Protein AF-A0A7X6UHB0-F1 (afdb_monomer_lite)

Secondary structure (DSSP, 8-state):
-----PPP--SEEEEEEEE-GGGPEEEEEEE-SPPPTTHHHHHHTT----GGGGTS------

Foldseek 3Di:
DPPPDDDDDAQKDWDFPDADPPRRTWTWIAGPLDDDPCQVVCVVVVNDDPSCRNPDGDTDID

Sequence (62 aa):
MEKDIITLQDLFLFEQKGVGDKGRILGSFHPSGVLPKFMPELEAKGVNVPIKVFSETGGEVI

Radius of gyration: 16.12 Å; chains: 1; bounding box: 50×18×39 Å

pLDDT: mean 84.64, std 11.85, range [53.19, 96.12]

Structure (mmCIF, N/CA/C/O backbone):
data_AF-A0A7X6UHB0-F1
#
_entry.id   AF-A0A7X6UHB0-F1
#
loop_
_atom_site.group_PDB
_atom_site.id
_atom_site.type_symbol
_atom_site.label_atom_id
_atom_site.label_alt_id
_atom_site.label_comp_id
_atom_site.label_asym_id
_atom_site.label_entity_id
_atom_site.label_seq_id
_atom_site.pdbx_PDB_ins_code
_atom_site.Cartn_x
_atom_site.Cartn_y
_atom_site.Cartn_z
_atom_site.occupancy
_atom_site.B_iso_or_equiv
_atom_site.auth_seq_id
_atom_site.auth_comp_id
_atom_site.auth_asym_id
_atom_site.auth_atom_id
_atom_site.pdbx_PDB_model_num
ATOM 1 N N . MET A 1 1 ? 33.361 -5.195 -0.544 1.00 58.41 1 MET A N 1
ATOM 2 C CA . MET A 1 1 ? 32.043 -5.856 -0.621 1.00 58.41 1 MET A CA 1
ATOM 3 C C . MET A 1 1 ? 31.100 -5.052 0.256 1.00 58.41 1 MET A C 1
ATOM 5 O O . MET A 1 1 ? 31.085 -5.266 1.453 1.00 58.41 1 MET A O 1
ATOM 9 N N . GLU A 1 2 ? 30.421 -4.063 -0.322 1.00 61.53 2 GLU A N 1
ATOM 10 C CA . GLU A 1 2 ? 29.510 -3.144 0.383 1.00 61.53 2 GLU A CA 1
ATOM 11 C C . GLU A 1 2 ? 28.474 -2.613 -0.621 1.00 61.53 2 GLU A C 1
ATOM 13 O O . GLU A 1 2 ? 28.537 -1.447 -1.009 1.00 61.53 2 GLU A O 1
ATOM 18 N N . LYS A 1 3 ? 27.586 -3.457 -1.172 1.00 60.75 3 LYS A N 1
ATOM 19 C CA . LYS A 1 3 ? 26.562 -2.922 -2.092 1.00 60.75 3 LYS A CA 1
ATOM 20 C C . LYS A 1 3 ? 25.254 -3.686 -2.265 1.00 60.75 3 LYS A C 1
ATOM 22 O O . LYS A 1 3 ? 24.515 -3.350 -3.178 1.00 60.75 3 LYS A O 1
ATOM 27 N N . ASP A 1 4 ? 24.910 -4.595 -1.360 1.00 75.50 4 ASP A N 1
ATOM 28 C CA . ASP A 1 4 ? 23.599 -5.256 -1.396 1.00 75.50 4 ASP A CA 1
ATOM 29 C C . ASP A 1 4 ? 22.729 -4.798 -0.222 1.00 75.50 4 ASP A C 1
ATOM 31 O O . ASP A 1 4 ? 22.291 -5.589 0.609 1.00 75.50 4 ASP A O 1
ATOM 35 N N . ILE A 1 5 ? 22.498 -3.484 -0.122 1.00 81.75 5 ILE A N 1
ATOM 36 C CA . ILE A 1 5 ? 21.453 -2.971 0.770 1.00 81.75 5 ILE A CA 1
ATOM 37 C C . ILE A 1 5 ? 20.137 -3.046 -0.000 1.00 81.75 5 ILE A C 1
ATOM 39 O O . ILE A 1 5 ? 19.851 -2.200 -0.848 1.00 81.75 5 ILE A O 1
ATOM 43 N N . ILE A 1 6 ? 19.335 -4.066 0.299 1.00 82.62 6 ILE A N 1
ATOM 44 C CA . ILE A 1 6 ? 17.933 -4.105 -0.117 1.00 82.62 6 ILE A CA 1
ATOM 45 C C . ILE A 1 6 ? 17.175 -3.122 0.774 1.00 82.62 6 ILE A C 1
ATOM 47 O O . ILE A 1 6 ? 17.111 -3.300 1.990 1.00 82.62 6 ILE A O 1
ATOM 51 N N . THR A 1 7 ? 16.607 -2.079 0.175 1.00 84.44 7 THR A N 1
ATOM 52 C CA . THR A 1 7 ? 15.693 -1.174 0.868 1.00 84.44 7 THR A CA 1
ATOM 53 C C . THR A 1 7 ? 14.257 -1.623 0.642 1.00 84.44 7 THR A C 1
ATOM 55 O O . THR A 1 7 ? 13.864 -1.979 -0.469 1.00 84.44 7 THR A O 1
ATOM 58 N N . LEU A 1 8 ? 13.468 -1.609 1.713 1.00 89.94 8 LEU A N 1
ATOM 59 C CA . LEU A 1 8 ? 12.028 -1.823 1.649 1.00 89.94 8 LEU A CA 1
ATOM 60 C C . LEU A 1 8 ? 11.328 -0.467 1.674 1.00 89.94 8 L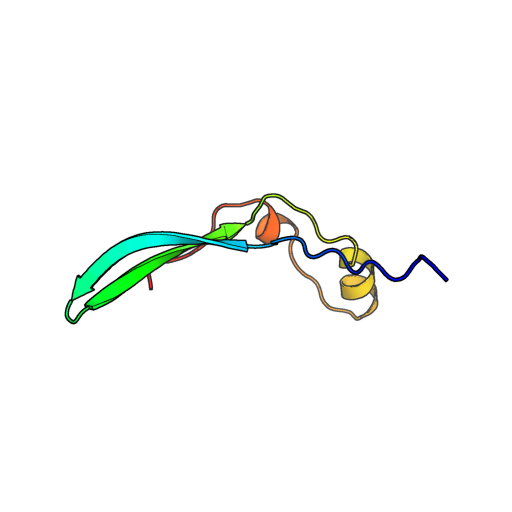EU A C 1
ATOM 62 O O . LEU A 1 8 ? 11.783 0.464 2.339 1.00 89.94 8 LEU A O 1
ATOM 66 N N . GLN A 1 9 ? 10.232 -0.366 0.933 1.00 88.56 9 GLN A N 1
ATOM 67 C CA . GLN A 1 9 ? 9.376 0.808 0.919 1.00 88.56 9 GLN A CA 1
ATOM 68 C C . GLN A 1 9 ? 7.924 0.348 0.912 1.00 88.56 9 GLN A C 1
ATOM 70 O O . GLN A 1 9 ? 7.536 -0.470 0.076 1.00 88.56 9 GLN A O 1
ATOM 75 N N . ASP A 1 10 ? 7.131 0.878 1.837 1.00 91.19 10 ASP A N 1
ATOM 76 C CA . ASP A 1 10 ? 5.711 0.563 1.916 1.00 91.19 10 ASP A CA 1
ATOM 77 C C . ASP A 1 10 ? 4.971 1.185 0.731 1.00 91.19 10 ASP A C 1
ATOM 79 O O . ASP A 1 10 ? 5.137 2.368 0.427 1.00 91.19 10 ASP A O 1
ATOM 83 N N . LEU A 1 11 ? 4.138 0.386 0.064 1.00 91.31 11 LEU A N 1
ATOM 84 C CA . LEU A 1 11 ? 3.247 0.845 -1.009 1.00 91.31 11 LEU A CA 1
ATOM 85 C C . LEU A 1 11 ? 1.826 1.093 -0.501 1.00 91.31 11 LEU A C 1
ATOM 87 O O . LEU A 1 11 ? 1.133 1.971 -1.007 1.00 91.31 11 LEU A O 1
ATOM 91 N N . PHE A 1 12 ? 1.419 0.343 0.522 1.00 92.31 12 PHE A N 1
ATOM 92 C CA . PHE A 1 12 ? 0.130 0.469 1.183 1.00 92.31 12 PHE A CA 1
ATOM 93 C C . PHE A 1 12 ? 0.320 0.375 2.686 1.00 92.31 12 PHE A C 1
ATOM 95 O O . PHE A 1 12 ? 1.100 -0.443 3.172 1.00 92.31 12 PHE A O 1
ATOM 102 N N . LEU A 1 13 ? -0.431 1.192 3.408 1.00 91.62 13 LEU A N 1
ATOM 103 C CA . LEU A 1 13 ? -0.480 1.210 4.858 1.00 91.62 13 LEU A CA 1
ATOM 104 C C . LEU A 1 13 ? -1.882 0.808 5.297 1.00 91.62 13 LEU A C 1
ATOM 106 O O . LEU A 1 13 ? -2.870 1.241 4.706 1.00 91.62 13 LEU A O 1
ATOM 110 N N . PHE A 1 14 ? -1.967 -0.023 6.329 1.00 91.69 14 PHE A N 1
ATOM 111 C CA . PHE A 1 14 ? -3.239 -0.339 6.963 1.00 91.69 14 PHE A CA 1
ATOM 112 C C . PHE A 1 14 ? -3.529 0.675 8.066 1.00 91.69 14 PHE A C 1
ATOM 114 O O . PHE A 1 14 ? -2.714 0.864 8.970 1.00 91.69 14 PHE A O 1
ATOM 121 N N . GLU A 1 15 ? -4.704 1.292 8.017 1.00 90.00 15 GLU A N 1
ATOM 122 C CA . GLU A 1 15 ? -5.198 2.174 9.065 1.00 90.00 15 GLU A CA 1
ATOM 123 C C . GLU A 1 15 ? -6.324 1.477 9.832 1.00 90.00 15 GLU A C 1
ATOM 125 O O . GLU A 1 15 ? -7.424 1.274 9.310 1.00 90.00 15 GLU A O 1
ATOM 130 N N . GLN A 1 16 ? -6.051 1.118 11.088 1.00 91.75 16 GLN A N 1
ATOM 131 C CA . GLN A 1 16 ? -7.070 0.599 11.992 1.00 91.75 16 GLN A CA 1
ATOM 132 C C . GLN A 1 16 ? -8.016 1.726 12.419 1.00 91.75 16 GLN A C 1
ATOM 134 O O . GLN A 1 16 ? -7.600 2.703 13.037 1.00 91.75 16 GLN A O 1
ATOM 139 N N . LYS A 1 17 ? -9.310 1.540 12.160 1.00 90.19 17 LYS A N 1
ATOM 140 C CA . LYS A 1 17 ? -10.395 2.452 12.552 1.00 90.19 17 LYS A CA 1
ATOM 141 C C . LYS A 1 17 ? -11.114 2.017 13.827 1.00 90.19 17 LYS A C 1
ATOM 143 O O . LYS A 1 17 ? -11.787 2.828 14.454 1.00 90.19 17 LYS A O 1
ATOM 148 N N . GLY A 1 18 ? -10.986 0.752 14.227 1.00 91.19 18 GLY A N 1
ATOM 149 C CA . GLY A 1 18 ? -11.582 0.269 15.468 1.00 91.19 18 GLY A CA 1
ATOM 150 C C . GLY A 1 18 ? -11.527 -1.243 15.633 1.00 91.19 18 GLY A C 1
ATOM 151 O O . GLY A 1 18 ? -10.745 -1.936 14.980 1.00 91.19 18 GLY A O 1
ATOM 152 N N . VAL A 1 19 ? -12.369 -1.744 16.534 1.00 93.69 19 VAL A N 1
ATOM 153 C CA . VAL A 1 19 ? -12.587 -3.174 16.766 1.00 93.69 19 VAL A CA 1
ATOM 154 C C . VAL A 1 19 ? -14.090 -3.426 16.708 1.00 93.69 19 VAL A C 1
ATOM 156 O O . VAL A 1 19 ? -14.845 -2.861 17.495 1.00 93.69 19 VAL A O 1
ATOM 159 N N . GLY A 1 20 ? -14.517 -4.221 15.736 1.00 87.50 20 GLY A N 1
ATOM 160 C CA . GLY A 1 20 ? -15.898 -4.627 15.535 1.00 87.50 20 GLY A CA 1
ATOM 161 C C . GLY A 1 20 ? -16.274 -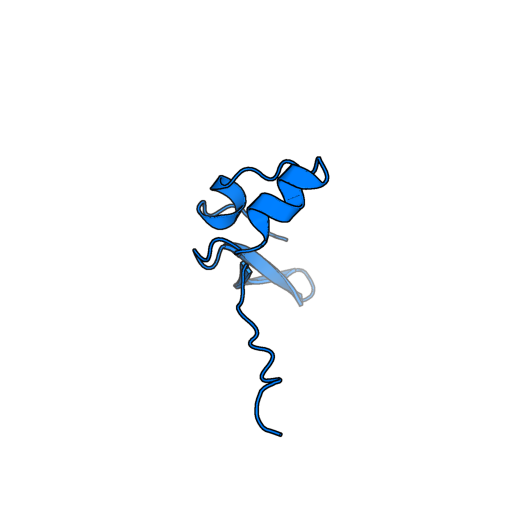5.856 16.356 1.00 87.50 20 GLY A C 1
ATOM 162 O O . GLY A 1 20 ? -15.506 -6.368 17.179 1.00 87.50 20 GLY A O 1
ATOM 163 N N . ASP A 1 21 ? -17.475 -6.365 16.094 1.00 88.62 21 ASP A N 1
ATOM 164 C CA . ASP A 1 21 ? -18.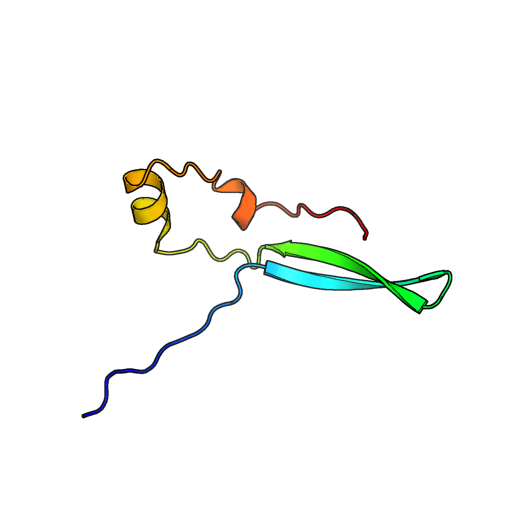031 -7.487 16.842 1.00 88.62 21 ASP A CA 1
ATOM 165 C C . ASP A 1 21 ? -17.119 -8.714 16.808 1.00 88.62 21 ASP A C 1
ATOM 167 O O . ASP A 1 21 ? -16.561 -9.083 15.765 1.00 88.62 21 ASP A O 1
ATOM 171 N N . LYS A 1 22 ? -17.024 -9.376 17.967 1.00 88.62 22 LYS A N 1
ATOM 172 C CA . LYS A 1 22 ? -16.186 -10.562 18.199 1.00 88.62 22 LYS A CA 1
ATOM 173 C C . LYS A 1 22 ? -14.679 -10.305 18.040 1.00 88.62 22 LYS A C 1
ATOM 175 O O . LYS A 1 22 ? -13.932 -11.242 17.779 1.00 88.62 22 LYS A O 1
ATOM 180 N N . GLY A 1 23 ? -14.228 -9.059 18.215 1.00 89.38 23 GLY A N 1
ATOM 181 C CA . GLY A 1 23 ? -12.802 -8.721 18.237 1.00 89.38 23 GLY A CA 1
ATOM 182 C C . GLY A 1 23 ? -12.165 -8.568 16.855 1.00 89.38 23 GLY A C 1
ATOM 183 O O . GLY A 1 23 ? -10.944 -8.634 16.740 1.00 89.38 23 GLY A O 1
ATOM 184 N N . ARG A 1 24 ? -12.965 -8.381 15.797 1.00 89.56 24 ARG A N 1
ATOM 185 C CA . ARG A 1 24 ? -12.437 -8.148 14.445 1.00 89.56 24 ARG A CA 1
ATOM 186 C C . ARG A 1 24 ? -11.862 -6.742 14.339 1.00 89.56 24 ARG A C 1
ATOM 188 O O . ARG A 1 24 ? -12.518 -5.785 14.728 1.00 89.56 24 ARG A O 1
ATOM 195 N N . ILE A 1 25 ? -10.650 -6.609 13.814 1.00 90.69 25 ILE A N 1
ATOM 196 C CA . ILE A 1 25 ? -10.041 -5.302 13.560 1.00 90.69 25 ILE A CA 1
ATOM 197 C C . ILE A 1 25 ? -10.743 -4.676 12.357 1.00 90.69 25 ILE A C 1
ATOM 199 O O . ILE A 1 25 ? -10.721 -5.264 11.282 1.00 90.69 25 ILE A O 1
ATOM 203 N N . LEU A 1 26 ? -11.327 -3.492 12.544 1.00 91.88 26 LEU A N 1
ATOM 204 C CA . LEU A 1 26 ? -11.893 -2.702 11.453 1.00 91.88 26 LEU A CA 1
ATOM 205 C C . LEU A 1 26 ? -10.839 -1.717 10.969 1.00 91.88 26 LEU A C 1
ATOM 207 O O . LEU A 1 26 ? -10.208 -1.035 11.782 1.00 91.88 26 LEU A O 1
ATOM 211 N N . GLY A 1 27 ? -10.675 -1.588 9.662 1.00 90.06 27 GLY A N 1
ATOM 212 C CA . GLY A 1 27 ? -9.728 -0.648 9.075 1.00 90.06 27 GLY A CA 1
ATOM 213 C C . GLY A 1 27 ? -9.735 -0.696 7.559 1.00 90.06 27 GLY A C 1
ATOM 214 O O . GLY A 1 27 ? -10.520 -1.429 6.961 1.00 90.06 27 GLY A O 1
ATOM 215 N N . SER A 1 28 ? -8.873 0.104 6.944 1.00 89.62 28 SER A N 1
ATOM 216 C CA . SER A 1 28 ? -8.737 0.163 5.489 1.00 89.62 28 SER A CA 1
ATOM 217 C C . SER A 1 28 ? -7.280 0.324 5.076 1.00 89.62 28 SER A C 1
ATOM 219 O O . SER A 1 28 ? -6.478 0.920 5.795 1.00 89.62 28 SER A O 1
ATOM 221 N N . PHE A 1 29 ? -6.933 -0.227 3.914 1.00 90.12 29 PHE A N 1
ATOM 222 C CA . PHE A 1 29 ? -5.641 0.027 3.287 1.00 90.12 29 PHE A CA 1
ATOM 223 C C . PHE A 1 29 ? -5.684 1.340 2.514 1.00 90.12 29 PHE A C 1
ATOM 225 O O . PHE A 1 29 ? -6.650 1.620 1.805 1.00 90.12 29 PHE A O 1
ATOM 232 N N . HIS A 1 30 ? -4.613 2.116 2.620 1.00 89.44 30 HIS A N 1
ATOM 233 C CA . HIS A 1 3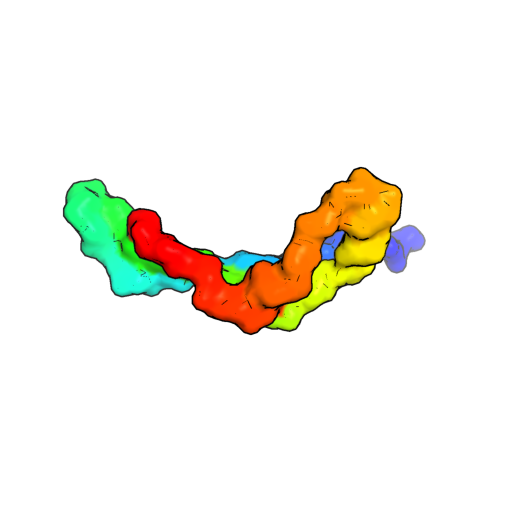0 ? -4.423 3.347 1.867 1.00 89.44 30 HIS A CA 1
ATOM 234 C C . HIS A 1 30 ? -3.051 3.324 1.196 1.00 89.44 30 HIS A C 1
ATOM 236 O O . HIS A 1 30 ? -2.094 2.821 1.796 1.00 89.44 30 HIS A O 1
ATOM 242 N N . PRO A 1 31 ? -2.921 3.836 -0.037 1.00 91.69 31 PRO A N 1
ATOM 243 C CA . PRO A 1 31 ? -1.620 3.930 -0.672 1.00 91.69 31 PRO A CA 1
ATOM 244 C C . PRO A 1 31 ? -0.707 4.878 0.110 1.00 91.69 31 PRO A C 1
ATOM 246 O O . PRO A 1 31 ? -1.152 5.891 0.647 1.00 91.69 31 PRO A O 1
ATOM 249 N N . SER A 1 32 ? 0.589 4.578 0.138 1.00 90.38 32 SER A N 1
ATOM 250 C CA . SER A 1 32 ? 1.599 5.438 0.771 1.00 90.38 32 SER A CA 1
ATOM 251 C C . SER A 1 32 ? 1.937 6.692 -0.050 1.00 90.38 32 SER A C 1
ATOM 253 O O . SER A 1 32 ? 2.710 7.535 0.400 1.00 90.38 32 SER A O 1
ATOM 255 N N . GLY A 1 33 ? 1.397 6.807 -1.270 1.00 87.31 33 GLY A N 1
ATOM 256 C CA . GLY A 1 33 ? 1.749 7.841 -2.249 1.00 87.31 33 GLY A CA 1
ATOM 257 C C . GLY A 1 33 ? 3.029 7.540 -3.038 1.00 87.31 33 GLY A C 1
ATOM 258 O O . GLY A 1 33 ? 3.457 8.351 -3.860 1.00 87.31 33 GLY A O 1
ATOM 259 N N . VAL A 1 34 ? 3.653 6.382 -2.810 1.00 89.75 34 VAL A N 1
ATOM 260 C CA . VAL A 1 34 ? 4.848 5.939 -3.534 1.00 89.75 34 VAL A CA 1
ATOM 261 C C . VAL A 1 34 ? 4.441 5.255 -4.835 1.00 89.75 34 VAL A C 1
ATOM 263 O O . VAL A 1 34 ? 3.783 4.217 -4.820 1.00 89.75 34 VAL A O 1
ATOM 266 N N . LEU A 1 35 ? 4.911 5.784 -5.968 1.00 88.88 35 LEU A N 1
ATOM 267 C CA . LEU A 1 35 ? 4.803 5.088 -7.247 1.00 88.88 35 LEU A CA 1
ATOM 268 C C . LEU A 1 35 ? 5.943 4.060 -7.389 1.00 88.88 35 LEU A C 1
ATOM 270 O O . LEU A 1 35 ? 7.116 4.447 -7.321 1.00 88.88 35 LEU A O 1
ATOM 274 N N . PRO A 1 36 ? 5.648 2.768 -7.618 1.00 89.81 36 PRO A N 1
ATOM 275 C CA . PRO A 1 36 ? 6.692 1.763 -7.755 1.00 89.81 36 PRO A CA 1
ATOM 276 C C . PRO A 1 36 ? 7.563 1.982 -8.996 1.00 89.81 36 PRO A C 1
ATOM 278 O O . PRO A 1 36 ? 7.072 2.240 -10.093 1.00 89.81 36 PRO A O 1
ATOM 281 N N . LYS A 1 37 ? 8.879 1.791 -8.859 1.00 89.81 37 LYS A N 1
ATOM 282 C CA . LYS A 1 37 ? 9.821 1.921 -9.989 1.00 89.81 37 LYS A CA 1
ATOM 283 C C . LYS A 1 37 ? 9.663 0.823 -11.047 1.00 89.81 37 LYS A C 1
ATOM 285 O O . LYS A 1 37 ? 10.063 1.022 -12.185 1.00 89.81 37 LYS A O 1
ATOM 290 N N . PHE A 1 38 ? 9.063 -0.309 -10.678 1.00 90.25 38 PHE A N 1
ATOM 291 C CA . PHE A 1 38 ? 8.842 -1.461 -11.556 1.00 90.25 38 PHE A CA 1
ATOM 292 C C . PHE A 1 38 ? 7.549 -1.367 -12.386 1.00 90.25 38 PHE A C 1
ATOM 294 O O . PHE A 1 38 ? 7.200 -2.325 -13.070 1.00 90.25 38 PHE A O 1
ATOM 301 N N . MET A 1 39 ? 6.823 -0.241 -12.352 1.00 92.25 39 MET A N 1
ATOM 302 C CA . MET A 1 39 ? 5.612 -0.057 -13.170 1.00 92.25 39 MET A CA 1
ATOM 303 C C . MET A 1 39 ? 5.846 -0.330 -14.671 1.00 92.25 39 MET A C 1
ATOM 305 O O . MET A 1 39 ? 5.071 -1.095 -15.244 1.00 92.25 39 MET A O 1
ATOM 309 N N . PRO A 1 40 ? 6.938 0.155 -15.305 1.00 91.94 40 PRO A N 1
ATOM 310 C CA . PRO A 1 40 ? 7.214 -0.160 -16.709 1.00 91.94 40 PRO A CA 1
ATOM 311 C C . PRO A 1 40 ? 7.470 -1.653 -16.959 1.00 91.94 40 PRO A C 1
ATOM 313 O O . PRO A 1 40 ? 7.157 -2.171 -18.026 1.00 91.94 40 PRO A O 1
ATOM 316 N N . GLU A 1 41 ? 8.026 -2.371 -15.977 1.00 94.12 41 GLU A N 1
ATOM 317 C CA . GLU A 1 41 ? 8.253 -3.817 -16.088 1.00 94.12 41 GLU A CA 1
ATOM 318 C C . GLU A 1 41 ? 6.942 -4.607 -16.037 1.00 94.12 41 GLU A C 1
ATOM 320 O O . GLU A 1 41 ? 6.823 -5.638 -16.700 1.00 94.12 41 GLU A O 1
ATOM 325 N N . LEU A 1 42 ? 5.959 -4.137 -15.260 1.00 92.12 42 LEU A N 1
ATOM 326 C CA . LEU A 1 42 ? 4.615 -4.713 -15.249 1.00 92.12 42 LEU A CA 1
ATOM 327 C C . LEU A 1 42 ? 3.940 -4.529 -16.607 1.00 92.12 42 LEU A C 1
ATOM 329 O O . LEU A 1 42 ? 3.459 -5.506 -17.182 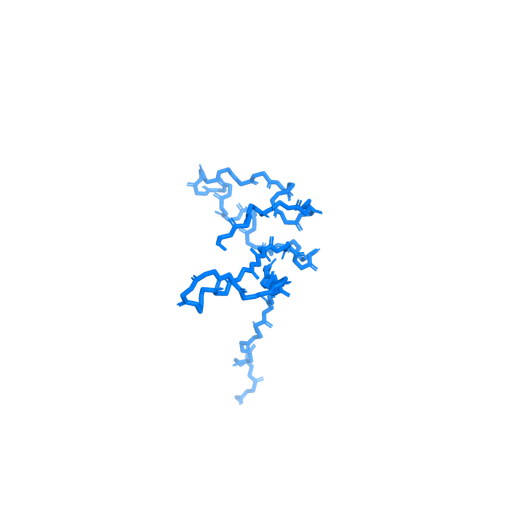1.00 92.12 42 LEU A O 1
ATOM 333 N N . GLU A 1 43 ? 3.989 -3.315 -17.156 1.00 92.00 43 GLU A N 1
ATOM 334 C CA . GLU A 1 43 ? 3.437 -3.010 -18.479 1.00 92.00 43 GLU A CA 1
ATOM 335 C C . GLU A 1 43 ? 4.099 -3.851 -19.578 1.00 92.00 43 GLU A C 1
ATOM 337 O O . GLU A 1 43 ? 3.402 -4.449 -20.399 1.00 92.00 43 GLU A O 1
ATOM 342 N N . ALA A 1 44 ? 5.430 -3.986 -19.552 1.00 95.19 44 ALA A N 1
ATOM 343 C CA . ALA A 1 44 ? 6.178 -4.822 -20.494 1.00 95.19 44 ALA A CA 1
ATOM 344 C C . ALA A 1 44 ? 5.801 -6.314 -20.412 1.00 95.19 44 ALA A C 1
ATOM 346 O O . ALA A 1 44 ? 5.918 -7.040 -21.400 1.00 95.19 44 ALA A O 1
ATOM 347 N N . LYS A 1 45 ? 5.320 -6.775 -19.251 1.00 96.12 45 LYS A N 1
ATOM 348 C CA . LYS A 1 45 ? 4.782 -8.129 -19.036 1.00 96.12 45 LYS A CA 1
ATOM 349 C C . LYS A 1 45 ? 3.284 -8.240 -19.356 1.00 96.12 45 LYS A C 1
ATOM 351 O O . LYS A 1 45 ? 2.696 -9.294 -19.128 1.00 96.12 45 LYS A O 1
ATOM 356 N N . GLY A 1 46 ? 2.660 -7.178 -19.868 1.00 94.19 46 GLY A N 1
ATOM 357 C CA . GLY A 1 46 ? 1.230 -7.127 -20.183 1.00 94.19 46 GLY A CA 1
ATOM 358 C C . GLY A 1 46 ? 0.325 -6.933 -18.964 1.00 94.19 46 GLY A C 1
ATOM 359 O O . GLY A 1 46 ? -0.890 -7.087 -19.076 1.00 94.19 46 GLY A O 1
ATOM 360 N N . VAL A 1 47 ? 0.889 -6.597 -17.801 1.00 94.44 47 VAL A N 1
ATOM 361 C CA . VAL A 1 47 ? 0.134 -6.316 -16.576 1.00 94.44 47 VAL A CA 1
ATOM 362 C C . VAL A 1 47 ? -0.146 -4.818 -16.509 1.00 94.44 47 VAL A C 1
ATOM 364 O O . VAL A 1 47 ? 0.729 -4.022 -16.183 1.00 94.44 47 VAL A O 1
ATOM 367 N N . ASN A 1 48 ? -1.385 -4.430 -16.809 1.00 89.00 48 ASN A N 1
ATOM 368 C CA . ASN A 1 48 ? -1.819 -3.039 -16.718 1.00 89.00 48 ASN A CA 1
ATOM 369 C C . ASN A 1 48 ? -2.376 -2.750 -15.317 1.00 89.00 48 ASN A C 1
ATOM 371 O O . ASN A 1 48 ? -3.457 -3.225 -14.963 1.00 89.00 48 ASN A O 1
ATOM 375 N N . VAL A 1 49 ? -1.632 -1.977 -14.523 1.00 88.69 49 VAL A N 1
ATOM 376 C CA . VAL A 1 49 ? -2.066 -1.504 -13.203 1.00 88.69 49 VAL A CA 1
ATOM 377 C C . VAL A 1 49 ? -2.359 -0.006 -13.293 1.00 88.69 49 VAL A C 1
ATOM 379 O O . VAL A 1 49 ? -1.443 0.774 -13.555 1.00 88.69 49 VAL A O 1
ATOM 382 N N . PRO A 1 50 ? -3.603 0.440 -13.049 1.00 89.31 50 PRO A N 1
ATOM 383 C CA . PRO A 1 50 ? -3.919 1.862 -13.049 1.00 89.31 50 PRO A CA 1
ATOM 384 C C . PRO A 1 50 ? -3.108 2.611 -11.985 1.00 89.31 50 PRO A C 1
ATOM 386 O O . PRO A 1 50 ? -3.191 2.279 -10.806 1.00 89.31 50 PRO A O 1
ATOM 389 N N . ILE A 1 51 ? -2.398 3.676 -12.375 1.00 85.81 51 ILE A N 1
ATOM 390 C CA . ILE A 1 51 ? -1.584 4.508 -11.461 1.00 85.81 51 ILE A CA 1
ATOM 391 C C . ILE A 1 51 ? -2.396 4.993 -10.252 1.00 85.81 51 ILE A C 1
ATOM 393 O O . ILE A 1 51 ? -1.870 5.056 -9.143 1.00 85.81 51 ILE A O 1
ATOM 397 N N . LYS A 1 52 ? -3.697 5.251 -10.451 1.00 87.19 52 LYS A N 1
ATOM 398 C CA . LYS A 1 52 ? -4.621 5.678 -9.392 1.00 87.19 52 LYS A CA 1
ATOM 399 C C . LYS A 1 52 ? -4.646 4.755 -8.170 1.00 87.19 52 LYS A C 1
ATOM 401 O O . LYS A 1 52 ? -4.910 5.220 -7.071 1.00 87.19 52 LYS A O 1
ATOM 406 N N . VAL A 1 53 ? -4.317 3.473 -8.340 1.00 87.81 53 VAL A N 1
ATOM 407 C CA . VAL A 1 53 ? -4.231 2.487 -7.250 1.00 87.81 53 VAL A CA 1
ATOM 408 C C . VAL A 1 53 ? -3.184 2.883 -6.200 1.00 87.81 53 VAL A C 1
ATOM 410 O O . VAL A 1 53 ? -3.355 2.577 -5.026 1.00 87.81 53 VAL A O 1
ATOM 413 N N . PHE A 1 54 ? -2.132 3.604 -6.599 1.00 87.56 54 PHE A N 1
ATOM 414 C CA . PHE A 1 54 ? -1.064 4.069 -5.708 1.00 87.56 54 PHE A CA 1
ATOM 415 C C . PHE A 1 54 ? -1.209 5.543 -5.293 1.00 87.56 54 PHE A C 1
ATOM 417 O O . PHE A 1 54 ? -0.338 6.066 -4.600 1.00 87.56 54 PHE A O 1
ATOM 424 N N . SER A 1 55 ? -2.280 6.227 -5.712 1.00 77.38 55 SER A N 1
ATOM 425 C CA . SER A 1 55 ? -2.484 7.658 -5.436 1.00 77.38 55 SER A CA 1
ATOM 426 C C . SER A 1 55 ? -3.833 8.001 -4.805 1.00 77.38 55 SER A C 1
ATOM 428 O O . SER A 1 55 ? -3.930 9.024 -4.136 1.00 77.38 55 SER A O 1
ATOM 430 N N . GLU A 1 56 ? -4.876 7.197 -5.015 1.00 69.94 56 GLU A N 1
ATOM 431 C CA . GLU A 1 56 ? -6.210 7.441 -4.459 1.00 69.94 56 GLU A CA 1
ATOM 432 C C . GLU A 1 56 ? -6.488 6.563 -3.236 1.00 69.94 56 GLU A C 1
ATOM 434 O O . GLU A 1 56 ? -6.195 5.368 -3.203 1.00 69.94 56 GLU A O 1
ATOM 439 N N . THR A 1 57 ? -7.107 7.170 -2.226 1.00 57.31 57 THR A N 1
ATOM 440 C CA . THR A 1 57 ? -7.556 6.533 -0.988 1.00 57.31 57 THR A CA 1
ATOM 441 C C . THR A 1 57 ? -8.689 5.543 -1.287 1.00 57.31 57 THR A C 1
ATOM 443 O O . THR A 1 57 ? -9.860 5.912 -1.295 1.00 57.31 57 THR A O 1
ATOM 446 N N . GLY A 1 58 ? -8.353 4.286 -1.577 1.00 55.94 58 GLY A N 1
ATOM 447 C CA . GLY A 1 58 ? -9.323 3.235 -1.883 1.00 55.94 58 GLY A CA 1
ATOM 448 C C . GLY A 1 58 ? -9.146 2.013 -0.989 1.00 55.94 58 GLY A C 1
ATOM 449 O O . GLY A 1 58 ? -8.206 1.249 -1.177 1.00 55.94 58 GLY A O 1
ATOM 450 N N . GLY A 1 59 ? -10.082 1.797 -0.065 1.00 53.19 59 GLY A N 1
ATOM 451 C CA . GLY A 1 59 ? -10.170 0.555 0.698 1.00 53.19 59 GLY A CA 1
ATOM 452 C C . GLY A 1 59 ? -11.420 0.493 1.570 1.00 53.19 59 GLY A C 1
ATOM 453 O O . GLY A 1 59 ? -1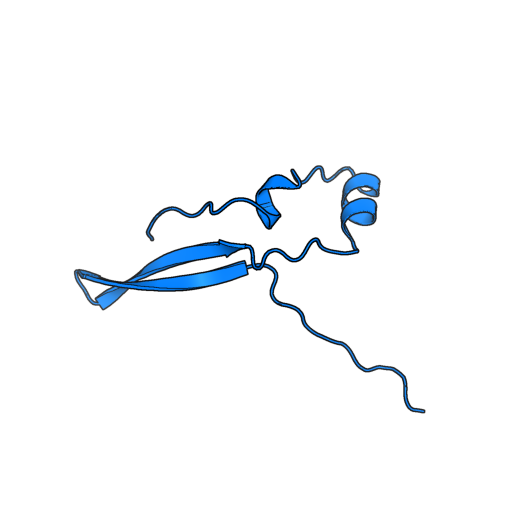1.568 1.279 2.502 1.00 53.19 59 GLY A O 1
ATOM 454 N N . GLU A 1 60 ? -12.319 -0.432 1.242 1.00 58.72 60 GLU A N 1
ATOM 455 C CA . GLU A 1 60 ? -13.494 -0.800 2.038 1.00 58.72 60 GLU A CA 1
ATOM 456 C C . GLU A 1 60 ? -13.093 -1.336 3.423 1.00 58.72 60 GLU A C 1
ATOM 458 O O . GLU A 1 60 ? -12.008 -1.891 3.602 1.00 58.72 60 GLU A O 1
ATOM 463 N N . VAL A 1 61 ? -13.988 -1.152 4.397 1.00 54.31 61 VAL A N 1
ATOM 464 C CA . VAL A 1 61 ? -13.829 -1.626 5.778 1.00 54.31 61 VAL A CA 1
ATOM 465 C C . VAL A 1 61 ? -13.962 -3.150 5.802 1.00 54.31 61 VAL A C 1
ATOM 467 O O . VAL A 1 61 ? -15.009 -3.667 5.413 1.00 54.31 61 VAL A O 1
ATOM 470 N N . ILE A 1 62 ? -12.923 -3.852 6.264 1.00 61.12 62 ILE A N 1
ATOM 471 C CA . ILE A 1 62 ? -12.951 -5.305 6.535 1.00 61.12 62 ILE A CA 1
ATOM 472 C C . ILE A 1 62 ? -13.447 -5.581 7.956 1.00 61.12 62 ILE A C 1
ATOM 474 O O . ILE A 1 62 ? -13.106 -4.768 8.845 1.00 61.12 62 ILE A O 1
#